Protein AF-A0A960PE82-F1 (afdb_monomer_lite)

Radius of gyration: 17.53 Å; chains: 1; bounding box: 40×45×48 Å

Sequence (136 aa):
SMHCNCGTHAPGLLDACVEKLLADPTADSCVSGVIDNSHHPYRVKKVMEDGSLENWLPIPRGVSNNRQALTPSFVLDGAARALRVSRCFPPEGQEPFRVLGNRVLFVENPGGLDVHSEDDVILTERYLLRRGILPV

Foldseek 3Di:
DADPQFLQFDPCQQVVFVVVCVVDVPFFKEAEFAFDLVVPQQNDWDQDPVRDTHRPDDDDPPQDPDSVSDDTDTDGLRGYMDGDCVALPPQCADPPRSSRHPHYHYDYTVLRHGDPDPVSVVSSQVSCVVVVNDDD

Structure (mmCIF, N/CA/C/O backbone):
data_AF-A0A960PE82-F1
#
_entry.id   AF-A0A960PE82-F1
#
loop_
_atom_site.group_PDB
_atom_site.id
_atom_site.type_symbol
_atom_site.label_atom_id
_atom_site.label_alt_id
_atom_site.label_comp_id
_atom_site.label_asym_id
_atom_site.label_entity_id
_atom_site.label_seq_id
_atom_site.pdbx_PDB_ins_code
_atom_site.Cartn_x
_atom_site.Cartn_y
_atom_site.Cartn_z
_atom_site.occupancy
_atom_site.B_iso_or_equiv
_atom_site.auth_seq_id
_atom_site.auth_comp_id
_atom_site.auth_asym_id
_atom_site.auth_atom_id
_atom_site.pdbx_PDB_model_num
ATOM 1 N N . SER A 1 1 ? -11.907 -4.001 -7.040 1.00 82.06 1 SER A N 1
ATOM 2 C CA . SER A 1 1 ? -11.512 -3.266 -8.253 1.00 82.06 1 SER A CA 1
ATOM 3 C C . SER A 1 1 ? -10.025 -3.450 -8.488 1.00 82.06 1 SER A C 1
ATOM 5 O O . SER A 1 1 ? -9.304 -3.781 -7.551 1.00 82.06 1 SER A O 1
ATOM 7 N N . MET A 1 2 ? -9.593 -3.257 -9.729 1.00 85.44 2 MET A N 1
ATOM 8 C CA . MET A 1 2 ? -8.189 -3.239 -10.142 1.00 85.44 2 MET A CA 1
ATOM 9 C C . MET A 1 2 ? -8.001 -2.013 -11.030 1.00 85.44 2 MET A C 1
ATOM 11 O O . MET A 1 2 ? -8.929 -1.669 -11.770 1.00 85.44 2 MET A O 1
ATOM 15 N N . HIS A 1 3 ? -6.866 -1.328 -10.932 1.00 87.06 3 HIS A N 1
ATOM 16 C CA . HIS A 1 3 ? -6.551 -0.271 -11.886 1.00 87.06 3 HIS A CA 1
ATOM 17 C C . HIS A 1 3 ? -5.928 -0.874 -13.152 1.00 87.06 3 HIS A C 1
ATOM 19 O O . HIS A 1 3 ? -5.095 -1.774 -13.079 1.00 87.06 3 HIS A O 1
ATOM 25 N N . CYS A 1 4 ? -6.337 -0.384 -14.324 1.00 85.62 4 CYS A N 1
ATOM 26 C CA . CYS A 1 4 ? -5.924 -0.957 -15.611 1.00 85.62 4 CYS A CA 1
ATOM 27 C C . CYS A 1 4 ? -4.462 -0.659 -15.985 1.00 85.62 4 CYS A C 1
ATOM 29 O O . CYS A 1 4 ? -3.934 -1.278 -16.901 1.00 85.62 4 CYS A O 1
ATOM 31 N N . ASN A 1 5 ? -3.822 0.288 -15.302 1.00 87.44 5 ASN A N 1
ATOM 32 C CA . ASN A 1 5 ? -2.418 0.656 -15.479 1.00 87.44 5 ASN A CA 1
ATOM 33 C C . ASN A 1 5 ? -1.455 -0.194 -14.625 1.00 87.44 5 ASN A C 1
ATOM 35 O O . ASN A 1 5 ? -0.244 -0.067 -14.767 1.00 87.44 5 ASN A O 1
ATOM 39 N N . CYS A 1 6 ? -1.962 -1.119 -13.804 1.00 88.00 6 CYS A N 1
ATOM 40 C CA . CYS A 1 6 ? -1.144 -2.033 -13.006 1.00 88.00 6 CYS A CA 1
ATOM 41 C C . CYS A 1 6 ? -0.965 -3.383 -13.720 1.00 88.00 6 CYS A C 1
ATOM 43 O O . CYS A 1 6 ? -1.654 -4.357 -13.415 1.00 88.00 6 CYS A O 1
ATOM 45 N N . GLY A 1 7 ? -0.029 -3.456 -14.671 1.00 83.06 7 GLY A N 1
ATOM 46 C CA . GLY A 1 7 ? 0.245 -4.687 -15.428 1.00 83.06 7 GLY A CA 1
ATOM 47 C C . GLY A 1 7 ? 1.002 -5.771 -14.643 1.00 83.06 7 GLY A C 1
ATOM 48 O O . GLY A 1 7 ? 1.076 -6.920 -15.080 1.00 83.06 7 GLY A O 1
ATOM 49 N N . THR A 1 8 ? 1.574 -5.432 -13.485 1.00 85.31 8 THR A N 1
ATOM 50 C CA . THR A 1 8 ? 2.470 -6.311 -12.720 1.00 85.31 8 THR A CA 1
ATOM 51 C C . THR A 1 8 ? 1.847 -6.819 -11.418 1.00 85.31 8 THR A C 1
ATOM 53 O O . THR A 1 8 ? 2.248 -6.481 -10.302 1.00 85.31 8 THR A O 1
ATOM 56 N N . HIS A 1 9 ? 0.867 -7.706 -11.546 1.00 86.75 9 HIS A N 1
ATOM 57 C CA . HIS A 1 9 ? 0.256 -8.379 -10.401 1.00 86.75 9 HIS A CA 1
ATOM 58 C C . HIS A 1 9 ? 0.433 -9.899 -10.459 1.00 86.75 9 HIS A C 1
ATOM 60 O O . HIS A 1 9 ? 0.420 -10.514 -11.531 1.00 86.75 9 HIS A O 1
ATOM 66 N N . ALA A 1 10 ? 0.569 -10.531 -9.295 1.00 80.19 10 ALA A N 1
ATOM 67 C CA . ALA A 1 10 ? 0.569 -11.986 -9.210 1.00 80.19 10 ALA A CA 1
ATOM 68 C C . ALA A 1 10 ? -0.824 -12.572 -9.546 1.00 80.19 10 ALA A C 1
ATOM 70 O O . ALA A 1 10 ? -1.843 -11.985 -9.169 1.00 80.19 10 ALA A O 1
ATOM 71 N N . PRO A 1 11 ? -0.901 -13.746 -10.204 1.00 85.06 11 PRO A N 1
ATOM 72 C CA . PRO A 1 11 ? -2.153 -14.492 -10.307 1.00 85.06 11 PRO A CA 1
ATOM 73 C C . PRO A 1 11 ? -2.761 -14.748 -8.921 1.00 85.06 11 PRO A C 1
ATOM 75 O O . PRO A 1 11 ? -2.032 -15.044 -7.975 1.00 85.06 11 PRO A O 1
ATOM 78 N N . GLY A 1 12 ? -4.085 -14.627 -8.800 1.00 91.25 12 GLY A N 1
ATOM 79 C CA . GLY A 1 12 ? -4.804 -14.839 -7.537 1.00 91.25 12 GLY A CA 1
ATOM 80 C C . GLY A 1 12 ? -4.689 -13.696 -6.520 1.00 91.25 12 GLY A C 1
ATOM 81 O O . GLY A 1 12 ? -5.192 -13.826 -5.409 1.00 91.25 12 GLY A O 1
ATOM 82 N N . LEU A 1 13 ? -4.064 -12.561 -6.866 1.00 92.88 13 LEU A N 1
ATOM 83 C CA . LEU A 1 13 ? -3.923 -11.424 -5.945 1.00 92.88 13 LEU A CA 1
ATOM 84 C C . LEU A 1 13 ? -5.282 -10.886 -5.465 1.00 92.88 13 LEU A C 1
ATOM 86 O O . LEU A 1 13 ? -5.463 -10.629 -4.275 1.00 92.88 13 LEU A O 1
ATOM 90 N N . LEU A 1 14 ? -6.248 -10.747 -6.379 1.00 94.00 14 LEU A N 1
ATOM 91 C CA . LEU A 1 14 ? -7.602 -10.317 -6.028 1.00 94.00 14 LEU A CA 1
ATOM 92 C C . LEU A 1 14 ? -8.303 -11.345 -5.133 1.00 94.00 14 LEU A C 1
ATOM 94 O O . LEU A 1 14 ? -8.927 -10.951 -4.147 1.00 94.00 14 LEU A O 1
ATOM 98 N N . ASP A 1 15 ? -8.166 -12.635 -5.447 1.00 96.12 15 ASP A N 1
ATOM 99 C CA . ASP A 1 15 ? -8.749 -13.720 -4.655 1.00 96.12 15 ASP A CA 1
ATOM 100 C C . ASP A 1 15 ? -8.191 -13.696 -3.229 1.00 96.12 15 ASP A C 1
ATOM 102 O O . ASP A 1 15 ? -8.961 -13.673 -2.273 1.00 96.12 15 ASP A O 1
ATOM 106 N N . ALA A 1 16 ? -6.874 -13.536 -3.068 1.00 96.81 16 ALA A N 1
ATOM 107 C CA . ALA A 1 16 ? -6.234 -13.403 -1.761 1.00 96.81 16 ALA A CA 1
ATOM 108 C C . ALA A 1 16 ? -6.757 -12.194 -0.960 1.00 96.81 16 ALA A C 1
ATOM 110 O O . ALA A 1 16 ? -6.970 -12.292 0.252 1.00 96.81 16 ALA A O 1
ATOM 111 N N . CYS A 1 17 ? -6.996 -11.049 -1.614 1.00 97.62 17 CYS A N 1
ATOM 112 C CA . CYS A 1 17 ? -7.615 -9.892 -0.962 1.00 97.62 17 CYS A CA 1
ATOM 113 C C . CYS A 1 17 ? -9.047 -10.198 -0.497 1.00 97.62 17 CYS A C 1
ATOM 115 O O . CYS A 1 17 ? -9.428 -9.821 0.614 1.00 97.62 17 CYS A O 1
ATOM 117 N N . VAL A 1 18 ? -9.845 -10.873 -1.329 1.00 97.88 18 VAL A N 1
ATOM 118 C CA . VAL A 1 18 ? -11.224 -11.257 -0.995 1.00 97.88 18 VAL A CA 1
ATOM 119 C C . VAL A 1 18 ? -11.242 -12.270 0.147 1.00 97.88 18 VAL A C 1
ATOM 121 O O . VAL A 1 18 ? -11.973 -12.072 1.115 1.00 97.88 18 VAL A O 1
ATOM 124 N N . GLU A 1 19 ? -10.413 -13.308 0.086 1.00 98.19 19 GLU A N 1
ATOM 125 C CA . GLU A 1 19 ? -10.301 -14.340 1.117 1.00 98.19 19 GLU A CA 1
ATOM 126 C C . GLU A 1 19 ? -9.907 -13.746 2.470 1.00 98.19 19 GLU A C 1
ATOM 128 O O . GLU A 1 19 ? -10.584 -13.996 3.468 1.00 98.19 19 GLU A O 1
ATOM 133 N N . LYS A 1 20 ? -8.875 -12.889 2.512 1.00 98.06 20 LYS A N 1
ATOM 134 C CA . LYS A 1 20 ? -8.495 -12.180 3.744 1.00 98.06 20 LYS A CA 1
ATOM 135 C C . LYS A 1 20 ? -9.628 -11.320 4.285 1.00 98.06 20 LYS A C 1
ATOM 137 O O . LYS A 1 20 ? -9.862 -11.306 5.492 1.00 98.06 20 LYS A O 1
ATOM 142 N N . LEU A 1 21 ? -10.325 -10.602 3.406 1.00 98.19 21 LEU A N 1
ATOM 143 C CA . LEU A 1 21 ? -11.444 -9.764 3.812 1.00 98.19 21 LEU A CA 1
ATOM 144 C C . LEU A 1 21 ? -12.586 -10.609 4.385 1.00 98.19 21 LEU A C 1
ATOM 146 O O . LEU A 1 21 ? -13.167 -10.221 5.392 1.00 98.19 21 LEU A O 1
ATOM 150 N N . LEU A 1 22 ? -12.903 -11.759 3.785 1.00 98.19 22 LEU A N 1
ATOM 151 C CA . LEU A 1 22 ? -13.938 -12.677 4.269 1.00 98.19 22 LEU A CA 1
ATOM 152 C C . LEU A 1 22 ? -13.566 -13.327 5.606 1.00 98.19 22 LEU A C 1
ATOM 154 O O . LEU A 1 22 ? -14.432 -13.434 6.474 1.00 98.19 22 LEU A O 1
ATOM 158 N N . ALA A 1 23 ? -12.298 -13.706 5.780 1.00 98.44 23 ALA A N 1
ATOM 159 C CA . ALA A 1 23 ? -11.780 -14.306 7.008 1.00 98.44 23 ALA A CA 1
ATOM 160 C C . ALA A 1 23 ? -11.830 -13.354 8.215 1.00 98.44 23 ALA A C 1
ATOM 162 O O . ALA A 1 23 ? -11.882 -13.813 9.355 1.00 98.44 23 ALA A O 1
ATOM 163 N N . ASP A 1 24 ? -11.853 -12.039 7.978 1.00 98.06 24 ASP A N 1
ATOM 164 C CA . ASP A 1 24 ? -11.958 -11.024 9.023 1.00 98.06 24 ASP A CA 1
ATOM 165 C C . ASP A 1 24 ? -13.206 -10.133 8.840 1.00 98.06 24 ASP A C 1
ATOM 167 O O . ASP A 1 24 ? -13.175 -9.104 8.154 1.00 98.06 24 ASP A O 1
ATOM 171 N N . PRO A 1 25 ? -14.329 -10.474 9.501 1.00 97.00 25 PRO A N 1
ATOM 172 C CA . PRO A 1 25 ? -15.556 -9.680 9.461 1.00 97.00 25 PRO A CA 1
ATOM 173 C C . PRO A 1 25 ? -15.419 -8.267 10.040 1.00 97.00 25 PRO A C 1
ATOM 175 O O . PRO A 1 25 ? -16.317 -7.446 9.856 1.00 97.00 25 PRO A O 1
ATOM 178 N N . THR A 1 26 ? -14.341 -7.967 10.770 1.00 97.75 26 THR A N 1
ATOM 179 C CA . THR A 1 26 ? -14.111 -6.640 11.353 1.00 97.75 26 THR A CA 1
ATOM 180 C C . THR A 1 26 ? -13.395 -5.698 10.391 1.00 97.75 26 THR A C 1
ATOM 182 O O . THR A 1 26 ? -13.454 -4.491 10.602 1.00 97.75 26 THR A O 1
ATOM 185 N N . ALA A 1 27 ? -12.764 -6.215 9.332 1.00 98.12 27 ALA A N 1
ATOM 186 C CA . ALA A 1 27 ? -12.132 -5.412 8.290 1.00 98.12 27 ALA A CA 1
ATOM 187 C C . ALA A 1 27 ? -13.150 -4.754 7.348 1.00 98.12 27 ALA A C 1
ATOM 189 O O . ALA A 1 27 ? -14.188 -5.336 7.017 1.00 98.12 27 ALA A O 1
ATOM 190 N N . ASP A 1 28 ? -12.801 -3.563 6.870 1.00 98.19 28 ASP A N 1
ATOM 191 C CA . ASP A 1 28 ? -13.603 -2.790 5.919 1.00 98.19 28 ASP A CA 1
ATOM 192 C C . ASP A 1 28 ? -13.175 -3.077 4.477 1.00 98.19 28 ASP A C 1
ATOM 194 O O . ASP A 1 28 ? -14.013 -3.252 3.589 1.00 98.19 28 ASP A O 1
ATOM 198 N N . SER A 1 29 ? -11.866 -3.199 4.251 1.00 98.25 29 SER A N 1
ATOM 199 C CA . SER A 1 29 ? -11.286 -3.496 2.944 1.00 98.25 29 SER A CA 1
ATOM 200 C C . SER A 1 29 ? -9.988 -4.299 3.053 1.00 98.25 29 SER A C 1
ATOM 202 O O . SER A 1 29 ? -9.398 -4.436 4.128 1.00 98.25 29 SER A O 1
ATOM 204 N N . CYS A 1 30 ? -9.548 -4.846 1.923 1.00 98.31 30 CYS A N 1
ATOM 205 C CA . CYS A 1 30 ? -8.229 -5.433 1.746 1.00 98.31 30 CYS A CA 1
ATOM 206 C C . CYS A 1 30 ? -7.619 -4.954 0.425 1.00 98.31 30 CYS A C 1
ATOM 208 O O . CYS A 1 30 ? -8.292 -4.966 -0.607 1.00 98.31 30 CYS A O 1
ATOM 210 N N . VAL A 1 31 ? -6.361 -4.519 0.455 1.00 97.38 31 VAL A N 1
ATOM 211 C CA . VAL A 1 31 ? -5.667 -3.919 -0.694 1.00 97.38 31 VAL A CA 1
ATOM 212 C C . VAL A 1 31 ? -4.311 -4.570 -0.943 1.00 97.38 31 VAL A C 1
ATOM 214 O O . VAL A 1 31 ? -3.701 -5.120 -0.025 1.00 97.38 31 VAL A O 1
ATOM 217 N N . SER A 1 32 ? -3.831 -4.500 -2.179 1.00 96.19 32 SER A N 1
ATOM 218 C CA . SER A 1 32 ? -2.467 -4.885 -2.529 1.00 96.19 32 SER A CA 1
ATOM 219 C C . SER A 1 32 ? -1.479 -3.723 -2.434 1.00 96.19 32 SER A C 1
ATOM 221 O O . SER A 1 32 ? -1.857 -2.548 -2.365 1.00 96.19 32 SER A O 1
ATOM 223 N N . GLY A 1 33 ? -0.197 -4.072 -2.404 1.00 95.06 33 GLY A N 1
ATOM 224 C CA . GLY A 1 33 ? 0.901 -3.124 -2.300 1.00 95.06 33 GLY A CA 1
ATOM 225 C C . GLY A 1 33 ? 2.214 -3.801 -1.940 1.00 95.06 33 GLY A C 1
ATOM 226 O O . GLY A 1 33 ? 2.320 -5.027 -1.928 1.00 95.06 33 GLY A O 1
ATOM 227 N N . VAL A 1 34 ? 3.222 -3.002 -1.621 1.00 93.81 34 VAL A N 1
ATOM 228 C CA . VAL A 1 34 ? 4.569 -3.476 -1.293 1.00 93.81 34 VAL A CA 1
ATOM 229 C C . VAL A 1 34 ? 5.047 -2.871 0.019 1.00 93.81 34 VAL A C 1
ATOM 231 O O . VAL A 1 34 ? 4.776 -1.708 0.316 1.00 93.81 34 VAL A O 1
ATOM 234 N N . ILE A 1 35 ? 5.780 -3.651 0.812 1.00 93.69 35 ILE A N 1
ATOM 235 C CA . ILE A 1 35 ? 6.528 -3.101 1.942 1.00 93.69 35 ILE A CA 1
ATOM 236 C C . ILE A 1 35 ? 7.810 -2.467 1.401 1.00 93.69 35 ILE A C 1
ATOM 238 O O . ILE A 1 35 ? 8.697 -3.167 0.912 1.00 93.69 35 ILE A O 1
ATOM 242 N N . ASP A 1 36 ? 7.927 -1.146 1.524 1.00 92.31 36 ASP A N 1
ATOM 243 C CA . ASP A 1 36 ? 9.125 -0.410 1.133 1.00 92.31 36 ASP A CA 1
ATOM 244 C C . ASP A 1 36 ? 9.528 0.640 2.175 1.00 92.31 36 ASP A C 1
ATOM 246 O O . ASP A 1 36 ? 8.998 1.750 2.253 1.00 92.31 36 ASP A O 1
ATOM 250 N N . ASN A 1 37 ? 10.563 0.304 2.946 1.00 93.12 37 ASN A N 1
ATOM 251 C CA . ASN A 1 37 ? 11.153 1.217 3.923 1.00 93.12 37 ASN A CA 1
ATOM 252 C C . ASN A 1 37 ? 12.138 2.218 3.289 1.00 93.12 37 ASN A C 1
ATOM 254 O O . ASN A 1 37 ? 12.662 3.105 3.973 1.00 93.12 37 ASN A O 1
ATOM 258 N N . SER A 1 38 ? 12.413 2.103 1.987 1.00 90.12 38 SER A N 1
ATOM 259 C CA . SER A 1 38 ? 13.229 3.069 1.251 1.00 90.12 38 SER A CA 1
ATOM 260 C C . SER A 1 38 ? 12.513 4.412 1.152 1.00 90.12 38 SER A C 1
ATOM 262 O O . SER A 1 38 ? 13.133 5.445 1.406 1.00 90.12 38 SER A O 1
ATOM 264 N N . HIS A 1 39 ? 11.202 4.373 0.919 1.00 91.69 39 HIS A N 1
ATOM 265 C CA . HIS A 1 39 ? 10.316 5.534 0.854 1.00 91.69 39 HIS A CA 1
ATOM 266 C C . HIS A 1 39 ? 9.474 5.725 2.126 1.00 91.69 39 HIS A C 1
ATOM 268 O O . HIS A 1 39 ? 8.436 6.381 2.094 1.00 91.69 39 HIS A O 1
ATOM 274 N N . HIS A 1 40 ? 9.922 5.182 3.265 1.00 95.31 40 HIS A N 1
ATOM 275 C CA . HIS A 1 40 ? 9.236 5.358 4.548 1.00 95.31 40 HIS A CA 1
ATOM 276 C C . HIS A 1 40 ? 8.987 6.860 4.840 1.00 95.31 40 HIS A C 1
ATOM 278 O O . HIS A 1 40 ? 9.918 7.654 4.667 1.00 95.31 40 HIS A O 1
ATOM 284 N N . PRO A 1 41 ? 7.810 7.272 5.359 1.00 93.81 41 PRO A N 1
ATOM 285 C CA . PRO A 1 41 ? 7.470 8.678 5.635 1.00 93.81 41 PRO A CA 1
ATOM 286 C C . PRO A 1 41 ? 8.502 9.462 6.464 1.00 93.81 41 PRO A C 1
ATOM 288 O O . PRO A 1 41 ? 8.709 10.651 6.261 1.00 93.81 41 PRO A O 1
ATOM 291 N N . TYR A 1 42 ? 9.198 8.789 7.381 1.00 95.12 42 TYR A N 1
ATOM 292 C CA . TYR A 1 42 ? 10.303 9.367 8.169 1.00 95.12 42 TYR A CA 1
ATOM 293 C C . TYR A 1 42 ? 11.594 9.651 7.382 1.00 95.12 42 TYR A C 1
ATOM 295 O O . TYR A 1 42 ? 12.499 10.298 7.904 1.00 95.12 42 TYR A O 1
ATOM 303 N N . ARG A 1 43 ? 11.724 9.137 6.158 1.00 93.31 43 ARG A N 1
ATOM 304 C CA . ARG A 1 43 ? 12.925 9.270 5.319 1.00 93.31 43 ARG A CA 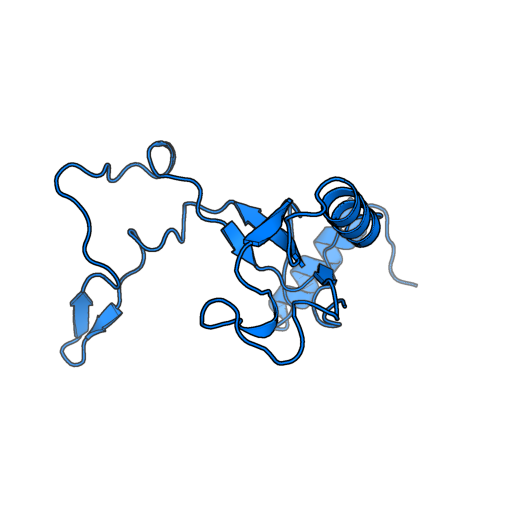1
ATOM 305 C C . ARG A 1 43 ? 12.714 10.203 4.136 1.00 93.31 43 ARG A C 1
ATOM 307 O O . ARG A 1 43 ? 13.680 10.805 3.675 1.00 93.31 43 ARG A O 1
ATOM 314 N N . VAL A 1 44 ? 11.476 10.340 3.669 1.00 94.31 44 VAL A N 1
ATOM 315 C CA . VAL A 1 44 ? 11.119 11.329 2.652 1.00 94.31 44 VAL A CA 1
ATOM 316 C C . VAL A 1 44 ? 11.035 12.723 3.274 1.00 94.31 44 VAL A C 1
ATOM 318 O O . VAL A 1 44 ? 10.649 12.890 4.432 1.00 94.31 44 VAL A O 1
ATOM 321 N N . LYS A 1 45 ? 11.432 13.736 2.506 1.00 96.12 45 LYS A N 1
ATOM 322 C CA . LYS A 1 45 ? 11.474 15.136 2.940 1.00 96.12 45 LYS A CA 1
ATOM 323 C C . LYS A 1 45 ? 10.562 15.986 2.070 1.00 96.12 45 LYS A C 1
ATOM 325 O O . LYS A 1 45 ? 10.375 15.684 0.892 1.00 96.12 45 LYS A O 1
ATOM 330 N N . LYS A 1 46 ? 10.015 17.045 2.652 1.00 97.25 46 LYS A N 1
ATOM 331 C CA . LYS A 1 46 ? 9.382 18.138 1.925 1.00 97.25 46 LYS A CA 1
ATOM 332 C C . LYS A 1 46 ? 10.478 19.076 1.429 1.00 97.25 46 LYS A C 1
ATOM 334 O O . LYS A 1 46 ? 11.374 19.413 2.199 1.00 97.25 46 LYS A O 1
ATOM 339 N N . VAL A 1 47 ? 10.397 19.486 0.167 1.00 97.88 47 VAL A N 1
ATOM 340 C CA . VAL A 1 47 ? 11.220 20.576 -0.373 1.00 97.88 47 VAL A CA 1
ATOM 341 C C . VAL A 1 47 ? 10.514 21.891 -0.058 1.00 97.88 47 VAL A C 1
ATOM 343 O O . VAL A 1 47 ? 9.336 22.052 -0.379 1.00 97.88 47 VAL A O 1
ATOM 346 N N . MET A 1 48 ? 11.213 22.791 0.621 1.00 98.19 48 MET A N 1
ATOM 347 C CA . MET A 1 48 ? 10.714 24.106 1.012 1.00 98.19 48 MET A CA 1
ATOM 348 C C . MET A 1 48 ? 10.973 25.135 -0.095 1.00 98.19 48 MET A C 1
ATOM 350 O O . MET A 1 48 ? 11.764 24.894 -1.006 1.00 98.19 48 MET A O 1
ATOM 354 N N . GLU A 1 49 ? 10.311 26.291 -0.023 1.00 98.12 49 GLU A N 1
ATOM 355 C CA . GLU A 1 49 ? 10.433 27.351 -1.041 1.00 98.12 49 GLU A CA 1
ATOM 356 C C . GLU A 1 49 ? 11.864 27.895 -1.176 1.00 98.12 49 GLU A C 1
ATOM 358 O O . GLU A 1 49 ? 12.284 28.268 -2.267 1.00 98.12 49 GLU A O 1
ATOM 363 N N . ASP A 1 50 ? 12.634 27.889 -0.087 1.00 97.69 50 ASP A N 1
ATOM 364 C CA . ASP A 1 50 ? 14.042 28.301 -0.058 1.00 97.69 50 ASP A CA 1
ATOM 365 C C . ASP A 1 50 ? 15.019 27.197 -0.515 1.00 97.69 50 ASP A C 1
ATOM 367 O O . ASP A 1 50 ? 16.236 27.377 -0.460 1.00 97.69 50 ASP A O 1
ATOM 371 N N . GLY A 1 51 ? 14.503 26.045 -0.956 1.00 97.88 51 GLY A N 1
ATOM 372 C CA . GLY A 1 51 ? 15.286 24.881 -1.370 1.00 97.88 51 GLY A CA 1
ATOM 373 C C . GLY A 1 51 ? 15.786 24.003 -0.218 1.00 97.88 51 GLY A C 1
ATOM 374 O O . GLY A 1 51 ? 16.435 22.986 -0.472 1.00 97.88 51 GLY A O 1
ATOM 375 N N . SER A 1 52 ? 15.488 24.350 1.038 1.00 98.38 52 SER A N 1
ATOM 376 C CA . SER A 1 52 ? 15.796 23.498 2.188 1.00 98.38 52 SER A CA 1
ATOM 377 C C . SER A 1 52 ? 14.845 22.294 2.283 1.00 98.38 52 SER A C 1
ATOM 379 O O . SER A 1 52 ? 13.838 22.199 1.576 1.00 98.38 52 SER A O 1
ATOM 381 N N . LEU A 1 53 ? 15.190 21.327 3.140 1.00 98.06 53 LEU A N 1
ATOM 382 C CA . LEU A 1 53 ? 14.424 20.095 3.337 1.00 98.06 53 LEU A CA 1
ATOM 383 C C . LEU A 1 53 ? 13.858 20.008 4.756 1.00 98.06 53 LEU A C 1
ATOM 385 O O . LEU A 1 53 ? 14.609 20.078 5.729 1.00 98.06 53 LEU A O 1
ATOM 389 N N . GLU A 1 54 ? 12.562 19.722 4.873 1.00 97.38 54 GLU A N 1
ATOM 390 C CA . GLU A 1 54 ? 11.874 19.500 6.151 1.00 97.38 54 GLU A CA 1
ATOM 391 C C . GLU A 1 54 ? 11.268 18.087 6.226 1.00 97.38 54 GLU A C 1
ATOM 393 O O . GLU A 1 54 ? 11.060 17.420 5.212 1.00 97.38 54 GLU A O 1
ATOM 398 N N . ASN A 1 55 ? 11.012 17.574 7.431 1.00 96.44 55 ASN A N 1
ATOM 399 C CA . ASN A 1 55 ? 10.244 16.338 7.584 1.00 96.44 55 ASN A CA 1
ATOM 400 C C . ASN A 1 55 ? 8.779 16.555 7.190 1.00 96.44 55 ASN A C 1
ATOM 402 O O . ASN A 1 55 ? 8.191 17.573 7.537 1.00 96.44 55 ASN A O 1
ATOM 406 N N . TRP A 1 56 ? 8.159 15.546 6.574 1.00 95.31 56 TRP A N 1
ATOM 407 C CA . TRP A 1 56 ? 6.703 15.530 6.390 1.00 95.31 56 TRP A CA 1
ATOM 408 C C . TRP A 1 56 ? 5.940 15.367 7.707 1.00 95.31 56 TRP A C 1
ATOM 410 O O . TRP A 1 56 ? 4.846 15.901 7.859 1.00 95.31 56 TRP A O 1
ATOM 420 N N . LEU A 1 57 ? 6.510 14.606 8.647 1.00 94.00 57 LEU A N 1
ATOM 421 C CA . LEU A 1 57 ? 5.884 14.232 9.912 1.00 94.00 57 LEU A CA 1
ATOM 422 C C . LEU A 1 57 ? 6.819 14.540 11.089 1.00 94.00 57 LEU A C 1
ATOM 424 O O . LEU A 1 57 ? 8.042 14.449 10.937 1.00 94.00 57 LEU A O 1
ATOM 428 N N . PRO A 1 58 ? 6.286 14.816 12.289 1.00 94.12 58 PRO A N 1
ATOM 429 C CA . PRO A 1 58 ? 7.082 14.789 13.509 1.00 94.12 58 PRO A CA 1
ATOM 430 C C . PRO A 1 58 ? 7.726 13.406 13.695 1.00 94.12 58 PRO A C 1
ATOM 432 O O . PRO A 1 58 ? 7.030 12.391 13.706 1.00 94.12 58 PRO A O 1
ATOM 435 N N . ILE A 1 59 ? 9.052 13.354 13.850 1.00 94.00 59 ILE A N 1
ATOM 436 C CA . ILE A 1 59 ? 9.793 12.100 14.058 1.00 94.00 59 ILE A CA 1
ATOM 437 C C . ILE A 1 59 ? 10.204 12.009 15.534 1.00 94.00 59 ILE A C 1
ATOM 439 O O . ILE A 1 59 ? 10.906 12.904 16.015 1.00 94.00 59 ILE A O 1
ATOM 443 N N . PRO A 1 60 ? 9.811 10.947 16.266 1.00 93.75 60 PRO A N 1
ATOM 444 C CA . PRO A 1 60 ? 10.230 10.752 17.649 1.00 93.75 60 PRO A CA 1
ATOM 445 C C . PRO A 1 60 ? 11.756 10.725 17.816 1.00 93.75 60 PRO A C 1
ATOM 447 O O . PRO A 1 60 ? 12.499 10.233 16.963 1.00 93.75 60 PRO A O 1
ATOM 450 N N . ARG A 1 61 ? 12.243 11.223 18.957 1.00 94.19 61 ARG A N 1
ATOM 451 C CA . ARG A 1 61 ? 13.676 11.192 19.273 1.00 94.19 61 ARG A CA 1
ATOM 452 C C . ARG A 1 61 ? 14.160 9.743 19.390 1.00 94.19 61 ARG A C 1
ATOM 454 O O . ARG A 1 61 ? 13.519 8.928 20.043 1.00 94.19 61 ARG A O 1
ATOM 461 N N . GLY A 1 62 ? 15.319 9.447 18.804 1.00 92.69 62 GLY A N 1
ATOM 462 C CA . GLY A 1 62 ? 15.938 8.119 18.877 1.00 92.69 62 GLY A CA 1
ATOM 463 C C . GLY A 1 62 ? 15.470 7.132 17.805 1.00 92.69 62 GLY A C 1
ATOM 464 O O . GLY A 1 62 ? 15.945 5.999 17.793 1.00 92.69 62 GLY A O 1
ATOM 465 N N . VAL A 1 63 ? 14.594 7.547 16.883 1.00 93.31 63 VAL A N 1
ATOM 466 C CA . VAL A 1 63 ? 14.283 6.752 15.687 1.00 93.31 63 VAL A CA 1
ATOM 467 C C . VAL A 1 63 ? 15.563 6.501 14.889 1.00 93.31 63 VAL A C 1
ATOM 469 O O . VAL A 1 63 ? 16.346 7.418 14.630 1.00 93.31 63 VAL A O 1
ATOM 472 N N . SER A 1 64 ? 15.777 5.240 14.512 1.00 91.50 64 SER A N 1
ATOM 473 C CA . SER A 1 64 ? 16.946 4.829 13.741 1.00 91.50 64 SER A CA 1
ATOM 474 C C . SER A 1 64 ? 16.924 5.428 12.334 1.00 91.50 64 SER A C 1
ATOM 476 O O . SER A 1 64 ? 15.882 5.499 11.688 1.00 91.50 64 SER A O 1
ATOM 478 N N . ASN A 1 65 ? 18.097 5.792 11.817 1.00 87.56 65 ASN A N 1
ATOM 479 C CA . ASN A 1 65 ? 18.272 6.110 10.399 1.00 87.56 65 ASN A CA 1
ATOM 480 C C . ASN A 1 65 ? 18.354 4.847 9.516 1.00 87.56 65 ASN A C 1
ATOM 482 O O . ASN A 1 65 ? 18.333 4.953 8.287 1.00 87.56 65 ASN A O 1
ATOM 486 N N . ASN A 1 66 ? 18.454 3.660 10.123 1.00 92.94 66 ASN A N 1
ATOM 487 C CA . ASN A 1 66 ? 18.570 2.398 9.417 1.00 92.94 66 ASN A CA 1
ATOM 488 C C . ASN A 1 66 ? 17.195 1.897 8.946 1.00 92.94 66 ASN A C 1
ATOM 490 O O . ASN A 1 66 ? 16.304 1.662 9.761 1.00 92.94 66 ASN A O 1
ATOM 494 N N . ARG A 1 67 ? 17.027 1.667 7.637 1.00 91.38 67 ARG A N 1
ATOM 495 C CA . ARG A 1 67 ? 15.730 1.286 7.038 1.00 91.38 67 ARG A CA 1
ATOM 496 C C . ARG A 1 67 ? 15.190 -0.057 7.544 1.00 91.38 67 ARG A C 1
ATOM 498 O O . ARG A 1 67 ? 13.979 -0.239 7.594 1.00 91.38 67 ARG A O 1
ATOM 505 N N . GLN A 1 68 ? 16.067 -0.982 7.934 1.00 93.00 68 GLN A N 1
ATOM 506 C CA . GLN A 1 68 ? 15.678 -2.280 8.500 1.00 93.00 68 GLN A CA 1
ATOM 507 C C . GLN A 1 68 ? 15.181 -2.179 9.949 1.00 93.00 68 GLN A C 1
ATOM 509 O O . GLN A 1 68 ? 14.568 -3.118 10.440 1.00 93.00 68 GLN A O 1
ATOM 514 N N . ALA A 1 69 ? 15.449 -1.062 10.631 1.00 93.62 69 ALA A N 1
ATOM 515 C CA . ALA A 1 69 ? 15.016 -0.822 12.006 1.00 93.62 69 ALA A CA 1
ATOM 516 C C . ALA A 1 69 ? 13.729 0.022 12.091 1.00 93.62 69 ALA A C 1
ATOM 518 O O . ALA A 1 69 ? 13.259 0.307 13.190 1.00 93.62 69 ALA A O 1
ATOM 519 N N . LEU A 1 70 ? 13.178 0.448 10.949 1.00 94.06 70 LEU A N 1
ATOM 520 C CA . LEU A 1 70 ? 11.915 1.178 10.885 1.00 94.06 70 LEU A CA 1
ATOM 521 C C . LEU A 1 70 ? 10.728 0.215 10.859 1.00 94.06 70 LEU A C 1
ATOM 523 O O . LEU A 1 70 ? 10.820 -0.890 10.320 1.00 94.06 70 LEU A O 1
ATOM 527 N N . THR A 1 71 ? 9.594 0.677 11.386 1.00 93.19 71 THR A N 1
ATOM 528 C CA . THR A 1 71 ? 8.301 0.020 11.183 1.00 93.19 71 THR A CA 1
ATOM 529 C C . THR A 1 71 ? 8.044 -0.152 9.681 1.00 93.19 71 THR A C 1
ATOM 531 O O . THR A 1 71 ? 8.384 0.748 8.910 1.00 93.19 71 THR A O 1
ATOM 534 N N . PRO A 1 72 ? 7.459 -1.278 9.241 1.00 94.69 72 PRO A N 1
ATOM 535 C CA . PRO A 1 72 ? 7.128 -1.476 7.836 1.00 94.69 72 PRO A CA 1
ATOM 536 C C . PRO A 1 72 ? 6.246 -0.350 7.283 1.00 94.69 72 PRO A C 1
ATOM 538 O O . PRO A 1 72 ? 5.177 -0.068 7.823 1.00 94.69 72 PRO A O 1
ATOM 541 N N . SER A 1 73 ? 6.691 0.267 6.190 1.00 94.81 73 SER A N 1
ATOM 542 C CA . SER A 1 73 ? 5.888 1.193 5.391 1.00 94.81 73 SER A CA 1
ATOM 543 C C . SER A 1 73 ? 5.274 0.440 4.220 1.00 94.81 73 SER A C 1
ATOM 545 O O . SER A 1 73 ? 6.002 -0.092 3.384 1.00 94.81 73 SER A O 1
ATOM 547 N N . PHE A 1 74 ? 3.945 0.395 4.159 1.00 95.19 74 PHE A N 1
ATOM 548 C CA . PHE A 1 74 ? 3.217 -0.256 3.075 1.00 95.19 74 PHE A CA 1
ATOM 549 C C . PHE A 1 74 ? 2.776 0.775 2.035 1.00 95.19 74 PHE A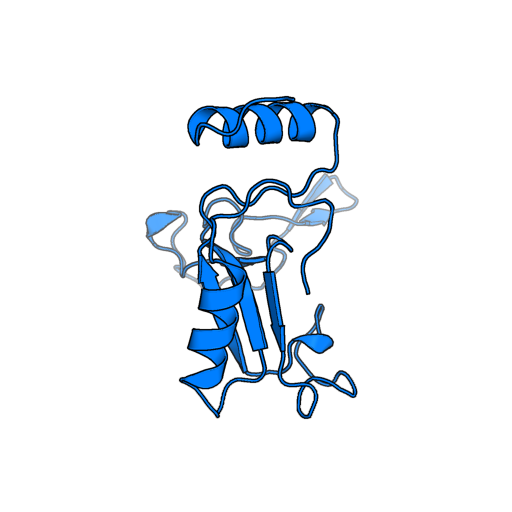 C 1
ATOM 551 O O . PHE A 1 74 ? 2.052 1.718 2.353 1.00 95.19 74 PHE A O 1
ATOM 558 N N . VAL A 1 75 ? 3.217 0.592 0.795 1.00 93.81 75 VAL A N 1
ATOM 559 C CA . VAL A 1 75 ? 2.892 1.453 -0.343 1.00 93.81 75 VAL A CA 1
ATOM 560 C C . VAL A 1 75 ? 1.816 0.767 -1.173 1.00 93.81 75 VAL A C 1
ATOM 562 O O . VAL A 1 75 ? 2.017 -0.350 -1.646 1.00 93.81 75 VAL A O 1
ATOM 565 N N . LEU A 1 76 ? 0.671 1.431 -1.340 1.00 93.69 76 LEU A N 1
ATOM 566 C CA . LEU A 1 76 ? -0.427 0.934 -2.169 1.00 93.69 76 LEU A CA 1
ATOM 567 C C . LEU A 1 76 ? -0.013 0.949 -3.642 1.00 93.69 76 LEU A C 1
ATOM 569 O O . LEU A 1 76 ? 0.429 1.981 -4.136 1.00 93.69 76 LEU A O 1
ATOM 573 N N . ASP A 1 77 ? -0.207 -0.165 -4.342 1.00 91.31 77 ASP A N 1
ATOM 574 C CA . ASP A 1 77 ? 0.198 -0.308 -5.749 1.00 91.31 77 ASP A CA 1
ATOM 575 C C . ASP A 1 77 ? -0.954 -0.120 -6.748 1.00 91.31 77 ASP A C 1
ATOM 577 O O . ASP A 1 77 ? -0.723 -0.068 -7.946 1.00 91.31 77 ASP A O 1
ATOM 581 N N . GLY A 1 78 ? -2.203 -0.047 -6.272 1.00 89.38 78 GLY A N 1
ATOM 582 C CA . GLY A 1 78 ? -3.387 0.084 -7.128 1.00 89.38 78 GLY A CA 1
ATOM 583 C C . GLY A 1 78 ? -3.832 -1.204 -7.833 1.00 89.38 78 GLY A C 1
ATOM 584 O O . GLY A 1 78 ? -4.902 -1.202 -8.447 1.00 89.38 78 GLY A O 1
ATOM 585 N N . ALA A 1 79 ? -3.096 -2.310 -7.685 1.00 92.69 79 ALA A N 1
ATOM 586 C CA . ALA A 1 79 ? -3.330 -3.528 -8.452 1.00 92.69 79 ALA A CA 1
ATOM 587 C C . ALA A 1 79 ? -4.634 -4.241 -8.062 1.00 92.69 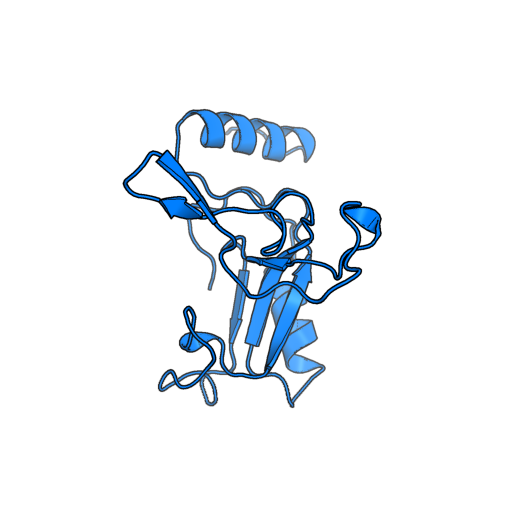79 ALA A C 1
ATOM 589 O O . ALA A 1 79 ? -5.411 -4.611 -8.935 1.00 92.69 79 ALA A O 1
ATOM 590 N N . ALA A 1 80 ? -4.921 -4.400 -6.770 1.00 95.12 80 ALA A N 1
ATOM 591 C CA . ALA A 1 80 ? -6.113 -5.081 -6.277 1.00 95.12 80 ALA A CA 1
ATOM 592 C C . ALA A 1 80 ? -6.692 -4.412 -5.024 1.00 95.12 80 ALA A C 1
ATOM 594 O O . ALA A 1 80 ? -5.985 -4.029 -4.091 1.00 95.12 80 ALA A O 1
ATOM 595 N N . ARG A 1 81 ? -8.023 -4.287 -4.998 1.00 95.75 81 ARG A N 1
ATOM 596 C CA . ARG A 1 81 ? -8.795 -3.780 -3.855 1.00 95.75 81 ARG A CA 1
ATOM 597 C C . ARG A 1 81 ? -10.090 -4.574 -3.701 1.00 95.75 81 ARG A C 1
ATOM 599 O O . ARG A 1 81 ? -10.928 -4.571 -4.605 1.00 95.75 81 ARG A O 1
ATOM 606 N N . ALA A 1 82 ? -10.291 -5.199 -2.550 1.00 97.69 82 ALA A N 1
ATOM 607 C CA . ALA A 1 82 ? -11.558 -5.783 -2.123 1.00 97.69 82 ALA A CA 1
ATOM 608 C C . ALA A 1 82 ? -12.174 -4.891 -1.036 1.00 97.69 82 ALA A C 1
ATOM 610 O O . ALA A 1 82 ? -11.480 -4.497 -0.103 1.00 97.69 82 ALA A O 1
ATOM 611 N N . LEU A 1 83 ? -13.459 -4.548 -1.148 1.00 97.62 83 LEU A N 1
ATOM 612 C CA . LEU A 1 83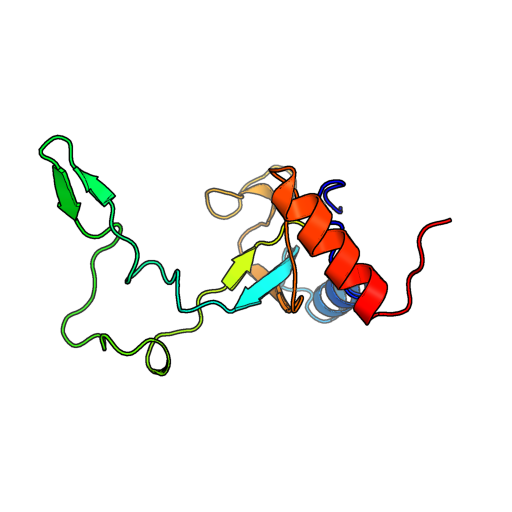 ? -14.128 -3.618 -0.230 1.00 97.62 83 LEU A CA 1
ATOM 613 C C . LEU A 1 83 ? -15.483 -4.173 0.211 1.00 97.62 83 LEU A C 1
ATOM 615 O O . LEU A 1 83 ? -16.225 -4.719 -0.608 1.00 97.62 83 LEU A O 1
ATOM 619 N N . ARG A 1 84 ? -15.851 -3.976 1.481 1.00 97.44 84 ARG A N 1
ATOM 620 C CA . ARG A 1 84 ? -17.224 -4.194 1.948 1.00 97.44 84 ARG A CA 1
ATOM 621 C C . ARG A 1 84 ? -18.055 -2.965 1.623 1.00 97.44 84 ARG A C 1
ATOM 623 O O . ARG A 1 84 ? -17.934 -1.937 2.282 1.00 97.44 84 ARG A O 1
ATOM 630 N N . VAL A 1 85 ? -18.939 -3.083 0.633 1.00 96.12 85 VAL A N 1
ATOM 631 C CA . VAL A 1 85 ? -19.763 -1.953 0.170 1.00 96.12 85 VAL A CA 1
ATOM 632 C C . VAL A 1 85 ? -20.518 -1.286 1.322 1.00 96.12 85 VAL A C 1
ATOM 634 O O . VAL A 1 85 ? -20.476 -0.069 1.439 1.00 96.12 85 VAL A O 1
ATOM 637 N N . SER A 1 86 ? -21.105 -2.074 2.228 1.00 94.81 86 SER A N 1
ATOM 638 C CA . SER A 1 86 ? -21.857 -1.577 3.389 1.00 94.81 86 SER A CA 1
ATOM 639 C C . SER A 1 86 ? -21.043 -0.769 4.407 1.00 94.81 86 SER A C 1
ATOM 641 O O . SER A 1 86 ? -21.633 -0.179 5.305 1.00 94.81 86 SER A O 1
ATOM 643 N N . ARG A 1 87 ? -19.708 -0.766 4.307 1.00 94.25 87 ARG A N 1
ATOM 644 C CA . ARG A 1 87 ? -18.801 -0.035 5.210 1.00 94.25 87 ARG A CA 1
ATOM 645 C C . ARG A 1 87 ? -17.971 1.032 4.510 1.00 94.25 87 ARG A C 1
ATOM 647 O O . ARG A 1 87 ? -17.532 1.985 5.138 1.00 94.25 87 ARG A O 1
ATOM 654 N N . CYS A 1 88 ? -17.734 0.847 3.218 1.00 96.50 88 CYS A N 1
ATOM 655 C CA . CYS A 1 88 ? -16.926 1.741 2.398 1.00 96.50 88 CYS A CA 1
ATOM 656 C C . CYS A 1 88 ? -17.765 2.801 1.668 1.00 96.50 88 CYS A C 1
ATOM 658 O O . CYS A 1 88 ? -17.196 3.739 1.107 1.00 96.50 88 CYS A O 1
ATOM 660 N N . PHE A 1 89 ? -19.095 2.646 1.650 1.00 95.12 89 PHE A N 1
ATOM 661 C CA . PHE A 1 89 ? -20.022 3.564 0.994 1.00 95.12 89 PHE A CA 1
ATOM 662 C C . PHE A 1 89 ? -21.186 3.946 1.928 1.00 95.12 89 PHE A C 1
ATOM 664 O O . PHE A 1 89 ? -21.920 3.054 2.358 1.00 95.12 89 PHE A O 1
ATOM 671 N N . PRO A 1 90 ? -21.399 5.251 2.200 1.00 95.12 90 PRO A N 1
ATOM 672 C CA . PRO A 1 90 ? -20.609 6.395 1.722 1.00 95.12 90 PRO A CA 1
ATOM 673 C C . PRO A 1 90 ? -19.163 6.416 2.285 1.00 95.12 90 PRO A C 1
ATOM 675 O O . PRO A 1 90 ? -18.908 5.806 3.321 1.00 95.12 90 PRO A O 1
ATOM 678 N N . PRO A 1 91 ? -18.193 7.076 1.615 1.00 95.69 91 PRO A N 1
ATOM 679 C CA . PRO A 1 91 ? -16.793 7.061 2.053 1.00 95.69 91 PRO A CA 1
ATOM 680 C C . PRO A 1 91 ? -16.545 7.853 3.351 1.00 95.69 91 PRO A C 1
ATOM 682 O O . PRO A 1 91 ? -16.521 9.084 3.349 1.00 95.69 91 PRO A O 1
ATOM 685 N N . GLU A 1 92 ? -16.274 7.159 4.456 1.00 95.38 92 GLU A N 1
ATOM 686 C CA . GLU A 1 92 ? -16.006 7.749 5.787 1.00 95.38 92 GLU A CA 1
ATOM 687 C C . GLU A 1 92 ? -14.716 7.220 6.449 1.00 95.38 92 GLU A C 1
ATOM 689 O O . GLU A 1 92 ? -14.516 7.354 7.654 1.00 95.38 92 GLU A O 1
ATOM 694 N N . GLY A 1 93 ? -13.835 6.592 5.667 1.00 96.19 93 GLY A N 1
ATOM 695 C CA . GLY A 1 93 ? -12.562 6.052 6.140 1.00 96.19 93 GLY A CA 1
ATOM 696 C C . GLY A 1 93 ? -11.443 7.080 6.317 1.00 96.19 93 GLY A C 1
ATOM 697 O O . GLY A 1 93 ? -11.666 8.289 6.354 1.00 96.19 93 GLY A O 1
ATOM 698 N N . GLN A 1 94 ? -10.213 6.572 6.369 1.00 96.12 94 GLN A N 1
ATOM 699 C CA . GLN A 1 94 ? -8.996 7.369 6.551 1.00 96.12 94 GLN A CA 1
ATOM 700 C C . GLN A 1 94 ? -8.624 8.171 5.292 1.00 96.12 94 GLN A C 1
ATOM 702 O O . GLN A 1 94 ? -8.741 7.677 4.170 1.00 96.12 94 GLN A O 1
ATOM 707 N N . GLU A 1 95 ? -8.112 9.391 5.469 1.00 95.50 95 GLU A N 1
ATOM 708 C CA . GLU A 1 95 ? -7.505 10.167 4.378 1.00 95.50 95 GLU A CA 1
ATOM 709 C C . GLU A 1 95 ? -6.164 9.548 3.923 1.00 95.50 95 GLU A C 1
ATOM 711 O O . GLU A 1 95 ? -5.458 8.952 4.738 1.00 95.50 95 GLU A O 1
ATOM 716 N N . PRO A 1 96 ? -5.765 9.693 2.643 1.00 94.69 96 PRO A N 1
ATOM 717 C CA . PRO A 1 96 ? -6.505 10.331 1.547 1.00 94.69 96 PRO A CA 1
ATOM 718 C C . PRO A 1 96 ? -7.515 9.386 0.867 1.00 94.69 96 PRO A C 1
ATOM 720 O O . PRO A 1 96 ? -8.241 9.778 -0.043 1.00 94.69 96 PRO A O 1
ATOM 723 N N . PHE A 1 97 ? -7.555 8.112 1.264 1.00 95.12 97 PHE A N 1
ATOM 724 C CA . PHE A 1 97 ? -8.344 7.075 0.603 1.00 95.12 97 PHE A CA 1
ATOM 725 C C . PHE A 1 97 ? -9.566 6.676 1.430 1.00 95.12 97 PHE A C 1
ATOM 727 O O . PHE A 1 97 ? -9.735 5.504 1.769 1.00 95.12 97 PHE A O 1
ATOM 734 N N . ARG A 1 98 ? -10.468 7.631 1.696 1.00 96.88 98 ARG A N 1
ATOM 735 C CA . ARG A 1 98 ? -11.653 7.425 2.557 1.00 96.88 98 ARG A CA 1
ATOM 736 C C . ARG A 1 98 ? -12.515 6.227 2.163 1.00 96.88 98 ARG A C 1
ATOM 738 O O . ARG A 1 98 ? -13.158 5.613 3.008 1.00 96.88 98 ARG A O 1
ATOM 745 N N . VAL A 1 99 ? -12.520 5.876 0.879 1.00 96.31 99 VAL A N 1
ATOM 746 C CA . VAL A 1 99 ? -13.254 4.719 0.348 1.00 96.31 99 VAL A CA 1
ATOM 747 C C . VAL A 1 99 ? -12.744 3.380 0.897 1.00 96.31 99 VAL A C 1
ATOM 749 O O . VAL A 1 99 ? -13.459 2.391 0.832 1.00 96.31 99 VAL A O 1
ATOM 752 N N . LEU A 1 100 ? -11.536 3.313 1.462 1.00 97.00 100 LEU A N 1
ATOM 753 C CA . LEU A 1 100 ? -10.984 2.081 2.034 1.00 97.00 100 LEU A CA 1
ATOM 754 C C . LEU A 1 100 ? -11.518 1.772 3.443 1.00 97.00 100 LEU A C 1
ATOM 756 O O . LEU A 1 100 ? -11.318 0.661 3.931 1.00 97.00 100 LEU A O 1
ATOM 760 N N . GLY A 1 101 ? -12.231 2.700 4.083 1.00 97.19 101 GLY A N 1
ATOM 761 C CA . GLY A 1 101 ? -12.685 2.538 5.465 1.00 97.19 101 GLY A CA 1
ATOM 762 C C . GLY A 1 101 ? -11.572 2.793 6.487 1.00 97.19 101 GLY A C 1
ATOM 763 O O . GLY A 1 101 ? -10.583 3.468 6.197 1.00 97.19 101 GLY A O 1
ATOM 764 N N . ASN A 1 102 ? -11.762 2.292 7.706 1.00 97.06 102 ASN A N 1
ATOM 765 C CA . ASN A 1 102 ? -10.883 2.559 8.846 1.00 97.06 102 ASN A CA 1
ATOM 766 C C . ASN A 1 102 ? -10.025 1.356 9.234 1.00 97.06 102 ASN A C 1
ATOM 768 O O . ASN A 1 102 ? -8.943 1.533 9.793 1.00 97.06 102 ASN A O 1
ATOM 772 N N . ARG A 1 103 ? -10.476 0.137 8.931 1.00 97.69 103 ARG A N 1
ATOM 773 C CA . ARG A 1 103 ? -9.721 -1.091 9.177 1.00 97.69 103 ARG A CA 1
ATOM 774 C C . ARG A 1 103 ? -9.376 -1.780 7.863 1.00 97.69 103 ARG A C 1
ATOM 776 O O . ARG A 1 103 ? -10.138 -2.602 7.354 1.00 97.69 103 ARG A O 1
ATOM 783 N N . VAL A 1 104 ? -8.207 -1.428 7.335 1.00 98.12 104 VAL A N 1
ATOM 784 C CA . VAL A 1 104 ? -7.698 -1.884 6.036 1.00 98.12 104 VAL A CA 1
ATOM 785 C C . VAL A 1 104 ? -6.697 -3.022 6.234 1.00 98.12 104 VAL A C 1
ATOM 787 O O . VAL A 1 104 ? -5.702 -2.870 6.940 1.00 98.12 104 VAL A O 1
ATOM 790 N N . LEU A 1 105 ? -6.957 -4.168 5.610 1.00 98.38 105 LEU A N 1
ATOM 791 C CA . LEU A 1 105 ? -6.013 -5.283 5.519 1.00 98.38 105 LEU A CA 1
ATOM 792 C C . LEU A 1 105 ? -5.133 -5.151 4.276 1.00 98.38 105 LEU A C 1
ATOM 794 O O . LEU A 1 105 ? -5.495 -4.464 3.321 1.00 98.38 105 LEU A O 1
ATOM 798 N N . PHE A 1 106 ? -4.025 -5.891 4.237 1.00 97.62 106 PHE A N 1
ATOM 799 C CA . PHE A 1 106 ? -3.140 -5.899 3.076 1.00 97.62 106 PHE A CA 1
ATOM 800 C C . PHE A 1 106 ? -2.732 -7.299 2.601 1.00 97.62 106 PHE A C 1
ATOM 802 O O . PHE A 1 106 ? -2.697 -8.270 3.372 1.00 97.62 106 PHE A O 1
ATOM 809 N N . VAL A 1 107 ? -2.389 -7.373 1.316 1.00 97.06 107 VAL A N 1
ATOM 810 C CA . VAL A 1 107 ? -1.678 -8.479 0.665 1.00 97.06 107 VAL A CA 1
ATOM 811 C C . VAL A 1 107 ? -0.454 -7.894 -0.036 1.00 97.06 107 VAL A C 1
ATOM 813 O O . VAL A 1 107 ? -0.560 -6.888 -0.731 1.00 97.06 107 VAL A O 1
ATOM 816 N N . GLU A 1 108 ? 0.718 -8.497 0.151 1.00 95.38 108 GLU A N 1
ATOM 817 C CA . GLU A 1 108 ? 1.913 -8.061 -0.574 1.00 95.38 108 GLU A CA 1
ATOM 818 C C . GLU A 1 108 ? 1.851 -8.508 -2.039 1.00 95.38 108 GLU A C 1
ATOM 820 O O . GLU A 1 108 ? 1.551 -9.664 -2.335 1.00 95.38 108 GLU A O 1
ATOM 825 N N . ASN A 1 109 ? 2.185 -7.600 -2.953 1.00 92.31 109 ASN A N 1
ATOM 826 C CA . ASN A 1 109 ? 2.352 -7.849 -4.378 1.00 92.31 109 ASN A CA 1
ATOM 827 C C . ASN A 1 109 ? 3.795 -7.504 -4.795 1.00 92.31 109 ASN A C 1
ATOM 829 O O . ASN A 1 109 ? 4.084 -6.382 -5.224 1.00 92.31 109 ASN A O 1
ATOM 833 N N . PRO A 1 110 ? 4.739 -8.453 -4.659 1.00 81.12 110 PRO A N 1
ATOM 834 C CA . PRO A 1 110 ? 6.120 -8.234 -5.060 1.00 81.12 110 PRO A CA 1
ATOM 835 C C . PRO A 1 110 ? 6.224 -7.929 -6.562 1.00 81.12 110 PRO A C 1
ATOM 837 O O . PRO A 1 110 ? 5.935 -8.775 -7.416 1.00 81.12 110 PRO A O 1
ATOM 840 N N . GLY A 1 111 ? 6.674 -6.715 -6.879 1.00 75.00 111 GLY A N 1
ATOM 841 C CA . GLY A 1 111 ? 6.801 -6.215 -8.248 1.00 75.00 111 GLY A CA 1
ATOM 842 C C . GLY A 1 111 ? 5.593 -5.428 -8.757 1.00 75.00 111 GLY A C 1
ATOM 843 O O . GLY A 1 111 ? 5.563 -5.136 -9.950 1.00 75.00 111 GLY A O 1
ATOM 844 N N . GLY A 1 112 ? 4.646 -5.071 -7.882 1.00 80.88 112 GLY A N 1
ATOM 845 C CA . GLY A 1 112 ? 3.606 -4.087 -8.178 1.00 80.88 112 GLY A CA 1
ATOM 846 C C . GLY A 1 112 ? 4.210 -2.782 -8.700 1.00 80.88 112 GLY A C 1
ATOM 847 O O . GLY A 1 112 ? 5.041 -2.163 -8.039 1.00 80.88 112 GLY A O 1
ATOM 848 N N . LEU A 1 113 ? 3.821 -2.423 -9.917 1.00 84.69 113 LEU A N 1
ATOM 849 C CA . LEU A 1 113 ? 4.258 -1.264 -10.678 1.00 84.69 113 LEU A CA 1
ATOM 850 C C . LEU A 1 113 ? 3.019 -0.699 -11.363 1.00 84.69 113 LEU A C 1
ATOM 852 O O . LEU A 1 113 ? 2.260 -1.429 -12.007 1.00 84.69 113 LEU A O 1
ATOM 856 N N . ASP A 1 114 ? 2.832 0.601 -11.200 1.00 89.00 114 ASP A N 1
ATOM 857 C CA . ASP A 1 114 ? 1.853 1.363 -11.951 1.00 89.00 114 ASP A CA 1
ATOM 858 C C . ASP A 1 114 ? 2.557 1.990 -13.168 1.00 89.00 114 ASP A C 1
ATOM 860 O O . ASP A 1 114 ? 3.618 2.601 -13.032 1.00 89.00 114 ASP A O 1
ATOM 864 N N . VAL A 1 115 ? 2.001 1.788 -14.363 1.00 90.69 115 VAL A N 1
ATOM 865 C CA . VAL A 1 115 ? 2.522 2.354 -15.607 1.00 90.69 115 VAL A CA 1
ATOM 866 C C . VAL A 1 115 ? 2.168 3.838 -15.691 1.00 90.69 115 VAL A C 1
ATOM 868 O O . VAL A 1 115 ? 1.016 4.213 -15.932 1.00 90.69 115 VAL A O 1
ATOM 871 N N . HIS A 1 116 ? 3.184 4.691 -15.555 1.00 92.19 116 HIS A N 1
ATOM 872 C CA . HIS A 1 116 ? 3.073 6.147 -15.687 1.00 92.19 116 HIS A CA 1
ATOM 873 C C . HIS A 1 116 ? 3.958 6.728 -16.796 1.00 92.19 116 HIS A C 1
ATOM 875 O O . HIS A 1 116 ? 3.805 7.895 -17.160 1.00 92.19 116 HIS A O 1
ATOM 881 N N . SER A 1 117 ? 4.869 5.926 -17.344 1.00 93.44 117 SER A N 1
ATOM 882 C CA . SER A 1 117 ? 5.837 6.315 -18.365 1.00 93.44 117 SER A CA 1
ATOM 883 C C . SER A 1 117 ? 6.115 5.176 -19.351 1.00 93.44 117 SER A C 1
ATOM 885 O O . SER A 1 117 ? 5.741 4.025 -19.122 1.00 93.44 117 SER A O 1
ATOM 887 N N . GLU A 1 118 ? 6.801 5.487 -20.453 1.00 93.62 118 GLU A N 1
ATOM 888 C CA . GLU A 1 118 ? 7.264 4.474 -21.414 1.00 93.62 118 GLU A CA 1
ATOM 889 C C . GLU A 1 118 ? 8.259 3.490 -20.776 1.00 93.62 118 GLU A C 1
ATOM 891 O O . GLU A 1 118 ? 8.199 2.290 -21.047 1.00 93.62 118 GLU A O 1
ATOM 896 N N . ASP A 1 119 ? 9.112 3.959 -19.861 1.00 94.88 119 ASP A N 1
ATOM 897 C CA . ASP A 1 119 ? 10.037 3.095 -19.120 1.00 94.88 119 ASP A CA 1
ATOM 898 C C . ASP A 1 119 ? 9.284 2.061 -18.264 1.00 94.88 119 ASP A C 1
ATOM 900 O O . ASP A 1 119 ? 9.694 0.899 -18.178 1.00 94.88 119 ASP A O 1
ATOM 904 N N . ASP A 1 120 ? 8.135 2.432 -17.690 1.00 93.25 120 ASP A N 1
ATOM 905 C CA . ASP A 1 120 ? 7.307 1.505 -16.912 1.00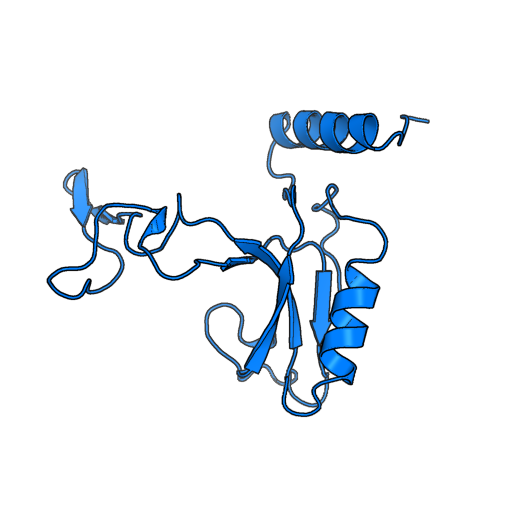 93.25 120 ASP A CA 1
ATOM 906 C C . ASP A 1 120 ? 6.690 0.404 -17.785 1.00 93.25 120 ASP A C 1
ATOM 908 O O . ASP A 1 120 ? 6.504 -0.726 -17.320 1.00 93.25 120 ASP A O 1
ATOM 912 N N . VAL A 1 121 ? 6.415 0.691 -19.063 1.00 92.56 121 VAL A N 1
ATOM 913 C CA . VAL A 1 121 ? 5.958 -0.320 -20.032 1.00 92.56 121 VAL A CA 1
ATOM 914 C C . VAL A 1 121 ? 7.048 -1.367 -20.241 1.00 92.56 121 VAL A C 1
ATOM 916 O O . VAL A 1 121 ? 6.769 -2.565 -20.171 1.00 92.56 121 VAL A O 1
ATOM 919 N N . ILE A 1 122 ? 8.301 -0.937 -20.409 1.00 93.50 122 ILE A N 1
ATOM 920 C CA . ILE A 1 122 ? 9.452 -1.839 -20.561 1.00 93.50 122 ILE A CA 1
ATOM 921 C C . ILE A 1 122 ? 9.638 -2.684 -19.293 1.00 93.50 122 ILE A C 1
ATOM 923 O O . ILE A 1 122 ? 9.870 -3.894 -19.358 1.00 93.50 122 ILE A O 1
ATOM 927 N N . LEU A 1 123 ? 9.523 -2.077 -18.110 1.00 92.19 123 LEU A N 1
ATOM 928 C CA . LEU A 1 123 ? 9.607 -2.806 -16.843 1.00 92.19 123 LEU A CA 1
ATOM 929 C C . LEU A 1 123 ? 8.472 -3.824 -16.686 1.00 92.19 123 LEU A C 1
ATOM 931 O O . LEU A 1 123 ? 8.714 -4.941 -16.213 1.00 92.19 123 LEU A O 1
ATOM 935 N N . THR A 1 124 ? 7.268 -3.469 -17.130 1.00 91.88 124 THR A N 1
ATOM 936 C CA . THR A 1 124 ? 6.102 -4.356 -17.155 1.00 91.88 124 THR A CA 1
ATOM 937 C C . THR A 1 124 ? 6.322 -5.529 -18.105 1.00 91.88 124 THR A C 1
ATOM 939 O O . THR A 1 124 ? 6.147 -6.676 -17.699 1.00 91.88 124 THR A O 1
ATOM 942 N N . GLU A 1 125 ? 6.804 -5.291 -19.325 1.00 92.31 125 GLU A N 1
ATOM 943 C CA . GLU A 1 125 ? 7.169 -6.355 -20.267 1.00 92.31 125 GLU A CA 1
ATOM 944 C C . GLU A 1 125 ? 8.197 -7.311 -19.643 1.00 92.31 125 GLU A C 1
ATOM 946 O O . GLU A 1 125 ? 7.997 -8.527 -19.611 1.00 92.31 125 GLU A O 1
ATOM 951 N N . ARG A 1 126 ? 9.270 -6.781 -19.043 1.00 91.75 126 ARG A N 1
ATOM 952 C CA . ARG A 1 126 ? 10.286 -7.605 -18.366 1.00 91.75 126 ARG A CA 1
ATOM 953 C C . ARG A 1 126 ? 9.717 -8.387 -17.185 1.00 91.75 126 ARG A C 1
ATOM 955 O O . ARG A 1 126 ? 10.193 -9.487 -16.890 1.00 91.75 126 ARG A O 1
ATOM 962 N N . TYR A 1 127 ? 8.743 -7.835 -16.466 1.00 90.50 127 TYR A N 1
ATOM 963 C CA . TYR A 1 127 ? 8.034 -8.553 -15.409 1.00 90.50 127 TYR A CA 1
ATOM 964 C C . TYR A 1 127 ? 7.241 -9.736 -15.979 1.00 90.50 127 TYR A C 1
ATOM 966 O O . TYR A 1 127 ? 7.382 -10.851 -15.473 1.00 90.50 127 TYR A O 1
ATOM 974 N N . LEU A 1 128 ? 6.470 -9.509 -17.044 1.00 89.25 128 LEU A N 1
ATOM 975 C CA . LEU A 1 128 ? 5.647 -10.521 -17.709 1.00 89.25 128 LEU A CA 1
ATOM 976 C C . LEU A 1 128 ? 6.504 -11.648 -18.305 1.00 89.25 128 LEU A C 1
ATOM 978 O O . LEU A 1 128 ? 6.270 -12.822 -18.007 1.00 89.25 128 LEU A O 1
ATOM 982 N N . LEU A 1 129 ? 7.568 -11.302 -19.035 1.00 91.31 129 LEU A N 1
ATOM 983 C CA . LEU A 1 129 ? 8.493 -12.265 -19.642 1.00 91.31 129 LEU A CA 1
ATOM 984 C C . LEU A 1 129 ? 9.169 -13.165 -18.599 1.00 91.31 129 LEU A C 1
ATOM 986 O O . LEU A 1 129 ? 9.254 -14.378 -18.788 1.00 91.31 129 LEU A O 1
ATOM 990 N N . ARG A 1 130 ? 9.596 -12.611 -17.453 1.00 90.00 130 ARG A N 1
ATOM 991 C CA . ARG A 1 130 ? 10.171 -13.408 -16.347 1.00 90.00 130 ARG A CA 1
ATOM 992 C C . ARG A 1 130 ? 9.191 -14.418 -15.754 1.00 90.00 130 ARG A C 1
ATOM 994 O O . ARG A 1 130 ? 9.622 -15.367 -15.106 1.00 90.00 130 ARG A O 1
ATOM 1001 N N . ARG A 1 131 ? 7.890 -14.214 -15.959 1.00 87.50 131 ARG A N 1
ATOM 1002 C CA . AR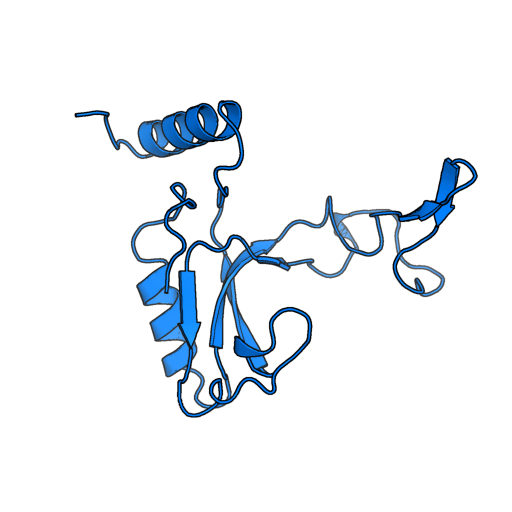G A 1 131 ? 6.816 -15.111 -15.519 1.00 87.50 131 ARG A CA 1
ATOM 1003 C C . ARG A 1 131 ? 6.304 -16.020 -16.638 1.00 87.50 131 ARG A C 1
ATOM 1005 O O . ARG A 1 131 ? 5.320 -16.720 -16.432 1.00 87.50 131 ARG A O 1
ATOM 1012 N N . GLY A 1 132 ? 6.969 -16.029 -17.793 1.00 89.44 132 GLY A N 1
ATOM 1013 C CA . GLY A 1 132 ? 6.599 -16.863 -18.935 1.00 89.44 132 GLY A CA 1
ATOM 1014 C C . GLY A 1 132 ? 5.378 -16.361 -19.708 1.00 89.44 132 GLY A C 1
ATOM 1015 O O . GLY A 1 132 ? 4.816 -17.119 -20.492 1.00 89.44 132 GLY A O 1
ATOM 1016 N N . ILE A 1 133 ? 4.960 -15.109 -19.501 1.00 86.25 133 ILE A N 1
ATOM 1017 C CA . ILE A 1 133 ? 3.890 -14.478 -20.279 1.00 86.25 133 ILE A CA 1
ATOM 1018 C C . ILE A 1 133 ? 4.543 -13.835 -21.504 1.00 86.25 133 ILE A C 1
ATOM 1020 O O . ILE A 1 133 ? 5.325 -12.894 -21.368 1.00 86.25 133 ILE A O 1
ATOM 1024 N N . LEU A 1 134 ? 4.261 -14.384 -22.686 1.00 80.94 134 LEU A N 1
ATOM 1025 C CA . LEU A 1 134 ? 4.848 -13.949 -23.953 1.00 80.94 134 LEU A CA 1
ATOM 1026 C C . LEU A 1 134 ? 3.930 -12.946 -24.669 1.00 80.94 134 LEU A C 1
ATOM 1028 O O . LEU A 1 134 ? 2.707 -13.087 -24.576 1.00 80.94 134 LEU A O 1
ATOM 1032 N N . PRO A 1 135 ? 4.491 -11.957 -25.390 1.00 74.31 135 PRO A N 1
ATOM 1033 C CA . PRO A 1 135 ? 3.712 -11.127 -26.301 1.00 74.31 135 PRO A CA 1
ATOM 1034 C C . PRO A 1 135 ? 3.082 -12.000 -27.398 1.00 74.31 135 PRO A C 1
ATOM 1036 O O . PRO A 1 135 ? 3.702 -12.962 -27.860 1.00 74.31 135 PRO A O 1
ATOM 1039 N N . VAL A 1 136 ? 1.834 -11.682 -27.753 1.00 62.50 136 VAL A N 1
ATOM 1040 C CA . VAL A 1 136 ? 1.027 -12.386 -28.768 1.00 62.50 136 VAL A CA 1
ATOM 1041 C C . VAL A 1 136 ? 1.361 -11.910 -30.173 1.00 62.50 136 VAL A C 1
ATOM 1043 O O . VAL A 1 136 ? 1.586 -10.689 -30.328 1.00 62.50 136 VAL A O 1
#

Secondary structure (DSSP, 8-state):
---TT-----TTHHHHHHHHHHH-TT-SEEEEEEE-STT-TTT-EEEPTTS-EEESS---TT--S-GGGSPPPEEEEEEEEEE-HHHHSS--SSSS-GGG-SSEEEEE-TT-----SHHHHHHHHHHHHHTT----

pLDDT: mean 93.03, std 5.5, range [62.5, 98.44]